Protein AF-A0A7S3MNF2-F1 (afdb_monomer_lite)

Foldseek 3Di:
DDDDPPDDPPPPPDAEAEAEEFEQDDPPDDPVSLPPAEEREEDAAAEPYEYEHYEYFANAHDNHAPYEYYPDPDDCVVPSGHHEEYEYENYAYDVVRGPHHYDYDPPQHYKYFYQACRSPVPGGGDIDGPDDPVPDDVVDDD

Secondary structure (DSSP, 8-state):
------S--TTTSS-EEES-EEE---TT--HHHHSS--EEEE--SSTT-EEES-EEE-B-STT-EEEES-SS--STT--S----PEEEES-EE-TTTBS-SEE--TT----EEESSSTTTSS-SSEEE----GGG--TT---

Structure (mmCIF, N/CA/C/O backbone):
data_AF-A0A7S3MNF2-F1
#
_entry.id   AF-A0A7S3MNF2-F1
#
loop_
_atom_site.group_PDB
_atom_site.id
_atom_site.type_symbol
_atom_site.label_atom_id
_atom_site.label_alt_id
_atom_site.label_comp_id
_atom_site.label_asym_id
_atom_site.label_entity_id
_atom_site.label_seq_id
_atom_site.pdbx_PDB_ins_code
_atom_site.Cartn_x
_atom_site.Cartn_y
_atom_site.Cartn_z
_atom_site.occupancy
_atom_site.B_iso_or_equiv
_atom_site.auth_seq_id
_atom_site.auth_comp_id
_atom_site.auth_asym_id
_atom_site.auth_atom_id
_atom_site.pdbx_PDB_model_num
ATOM 1 N N . MET A 1 1 ? 5.358 -16.724 19.079 1.00 29.30 1 MET A N 1
ATOM 2 C CA . MET A 1 1 ? 4.881 -17.621 18.007 1.00 29.30 1 MET A CA 1
ATOM 3 C C . MET A 1 1 ? 5.731 -17.314 16.787 1.00 29.30 1 MET A C 1
ATOM 5 O O . MET A 1 1 ? 5.442 -16.375 16.064 1.00 29.30 1 MET A O 1
ATOM 9 N N . GLU A 1 2 ? 6.851 -18.017 16.661 1.00 28.25 2 GLU A N 1
ATOM 10 C CA . GLU A 1 2 ? 7.765 -17.920 15.519 1.00 28.25 2 GLU A CA 1
ATOM 11 C C . GLU A 1 2 ? 7.151 -18.744 14.386 1.00 28.25 2 GLU A C 1
ATOM 13 O O . GLU A 1 2 ? 6.984 -19.958 14.513 1.00 28.25 2 GLU A O 1
ATOM 18 N N . MET A 1 3 ? 6.721 -18.085 13.314 1.00 37.56 3 MET A N 1
ATOM 19 C CA . MET A 1 3 ? 6.142 -18.770 12.162 1.00 37.56 3 MET A CA 1
ATOM 20 C C . MET A 1 3 ? 7.293 -19.241 11.271 1.00 37.56 3 MET A C 1
ATOM 22 O O . MET A 1 3 ? 7.837 -18.469 10.485 1.00 37.56 3 MET A O 1
ATOM 26 N N . SER A 1 4 ? 7.686 -20.505 11.422 1.00 41.69 4 SER A N 1
ATOM 27 C CA . SER A 1 4 ? 8.599 -21.175 10.494 1.00 41.69 4 SER A CA 1
ATOM 28 C C . SER A 1 4 ? 7.925 -21.304 9.122 1.00 41.69 4 SER A C 1
ATOM 30 O O . SER A 1 4 ? 6.938 -22.028 8.976 1.00 41.69 4 SER A O 1
ATOM 32 N N . ARG A 1 5 ? 8.438 -20.585 8.115 1.00 41.47 5 ARG A N 1
ATOM 33 C CA . ARG A 1 5 ? 8.071 -20.774 6.703 1.00 41.47 5 ARG A CA 1
ATOM 34 C C . ARG A 1 5 ? 8.768 -22.023 6.173 1.00 41.47 5 ARG A C 1
ATOM 36 O O . ARG A 1 5 ? 9.861 -21.951 5.626 1.00 41.47 5 ARG A O 1
ATOM 43 N N . THR A 1 6 ? 8.119 -23.162 6.335 1.00 43.44 6 THR A N 1
ATOM 44 C CA . THR A 1 6 ? 8.441 -24.392 5.605 1.00 43.44 6 THR A CA 1
ATOM 45 C C . THR A 1 6 ? 7.738 -24.355 4.247 1.00 43.44 6 THR A C 1
ATOM 47 O O . THR A 1 6 ? 6.768 -25.068 4.050 1.00 43.44 6 THR A O 1
ATOM 50 N N . ASP A 1 7 ? 8.170 -23.425 3.381 1.00 46.41 7 ASP A N 1
ATOM 51 C CA . ASP A 1 7 ? 8.130 -23.524 1.907 1.00 46.41 7 ASP A CA 1
ATOM 52 C C . ASP A 1 7 ? 8.793 -22.275 1.273 1.00 46.41 7 ASP A C 1
ATOM 54 O O . ASP A 1 7 ? 8.197 -21.206 1.109 1.00 46.41 7 ASP A O 1
ATOM 58 N N . ASP A 1 8 ? 10.105 -22.358 1.082 1.00 52.00 8 ASP A N 1
ATOM 59 C CA . ASP A 1 8 ? 10.816 -22.103 -0.172 1.00 52.00 8 ASP A CA 1
ATOM 60 C C . ASP A 1 8 ? 10.276 -21.013 -1.121 1.00 52.00 8 ASP A C 1
ATOM 62 O O . ASP A 1 8 ? 9.537 -21.243 -2.077 1.00 52.00 8 ASP A O 1
ATOM 66 N N . ASN A 1 9 ? 10.834 -19.803 -0.988 1.00 51.50 9 ASN A N 1
ATOM 67 C CA . ASN A 1 9 ? 10.867 -18.799 -2.064 1.00 51.50 9 ASN A CA 1
ATOM 68 C C . ASN A 1 9 ? 11.847 -19.200 -3.199 1.00 51.50 9 ASN A C 1
ATOM 70 O O . ASN A 1 9 ? 12.613 -18.363 -3.682 1.00 51.50 9 ASN A O 1
ATOM 74 N N . GLY A 1 10 ? 11.838 -20.468 -3.621 1.00 49.09 10 GLY A N 1
ATOM 75 C CA . GLY A 1 10 ? 12.819 -21.069 -4.534 1.00 49.09 10 GLY A CA 1
ATOM 76 C C . GLY A 1 10 ? 12.737 -20.627 -5.999 1.00 49.09 10 GLY A C 1
ATOM 77 O O . GLY A 1 10 ? 13.582 -21.025 -6.789 1.00 49.09 10 GLY A O 1
ATOM 78 N N . GLU A 1 11 ? 11.759 -19.802 -6.380 1.00 53.72 11 GLU A N 1
ATOM 79 C CA . GLU A 1 11 ? 11.647 -19.337 -7.771 1.00 53.72 11 GLU A CA 1
ATOM 80 C C . GLU A 1 11 ? 12.617 -18.192 -8.103 1.00 53.72 11 GLU A C 1
ATOM 82 O O . GLU A 1 11 ? 13.114 -18.152 -9.219 1.00 53.72 11 GLU A O 1
ATOM 87 N N . ASP A 1 12 ? 12.949 -17.314 -7.140 1.00 58.34 12 ASP A N 1
ATOM 88 C CA . ASP A 1 12 ? 13.790 -16.128 -7.404 1.00 58.34 12 ASP A CA 1
ATOM 89 C C . ASP A 1 12 ? 14.794 -15.771 -6.281 1.00 58.34 12 ASP A C 1
ATOM 91 O O . ASP A 1 12 ? 15.495 -14.768 -6.385 1.00 58.34 12 ASP A O 1
ATOM 95 N N . ASN A 1 13 ? 14.874 -16.543 -5.186 1.00 67.88 13 ASN A N 1
ATOM 96 C CA . ASN A 1 13 ? 15.750 -16.290 -4.020 1.00 67.88 13 ASN A CA 1
ATOM 97 C C . ASN A 1 13 ? 15.567 -14.931 -3.302 1.00 67.88 13 ASN A C 1
ATOM 99 O O . ASN A 1 13 ? 16.393 -14.554 -2.470 1.00 67.88 13 ASN A O 1
ATOM 103 N N . TRP A 1 14 ? 14.480 -14.197 -3.564 1.00 75.56 14 TRP A N 1
ATOM 104 C CA . TRP A 1 14 ? 14.186 -12.925 -2.892 1.00 75.56 14 TRP A CA 1
ATOM 105 C C . TRP A 1 14 ? 13.122 -13.064 -1.802 1.00 75.56 14 TRP A C 1
ATOM 107 O O . TRP A 1 14 ? 12.243 -13.930 -1.840 1.00 75.56 14 TRP A O 1
ATOM 117 N N . ALA A 1 15 ? 13.166 -12.158 -0.822 1.00 80.94 15 ALA A N 1
ATOM 118 C CA . ALA A 1 15 ? 12.136 -12.069 0.203 1.00 80.94 15 ALA A CA 1
ATOM 119 C C . ALA A 1 15 ? 10.799 -11.625 -0.417 1.00 80.94 15 ALA A C 1
ATOM 121 O O . ALA A 1 15 ? 10.709 -10.548 -1.011 1.00 80.94 15 ALA A O 1
ATOM 122 N N . LYS A 1 16 ? 9.751 -12.443 -0.249 1.00 85.81 16 LYS A N 1
ATOM 123 C CA . LYS A 1 16 ? 8.404 -12.133 -0.745 1.00 85.81 16 LYS A CA 1
ATOM 124 C C . LYS A 1 16 ? 7.273 -12.410 0.245 1.00 85.81 16 LYS A C 1
ATOM 126 O O . LYS A 1 16 ? 7.379 -13.280 1.115 1.00 85.81 16 LYS A O 1
ATOM 131 N N . ILE A 1 17 ? 6.171 -11.679 0.098 1.00 86.62 17 ILE A N 1
ATOM 132 C CA . ILE A 1 17 ? 4.862 -11.990 0.692 1.00 86.62 17 ILE A CA 1
ATOM 133 C C . ILE A 1 17 ? 3.941 -12.449 -0.442 1.00 86.62 17 ILE A C 1
ATOM 135 O O . ILE A 1 17 ? 3.791 -11.744 -1.436 1.00 86.62 17 ILE A O 1
ATOM 139 N N . VAL A 1 18 ? 3.347 -13.633 -0.300 1.00 89.69 18 VAL A N 1
ATOM 140 C CA . VAL A 1 18 ? 2.429 -14.214 -1.287 1.00 89.69 18 VAL A CA 1
ATOM 141 C C . VAL A 1 18 ? 1.126 -14.546 -0.578 1.00 89.69 18 VAL A C 1
ATOM 143 O O . VAL A 1 18 ? 1.117 -15.336 0.364 1.00 89.69 18 VAL A O 1
ATOM 146 N N . GLY A 1 19 ? 0.040 -13.920 -1.018 1.00 88.44 19 GLY A N 1
ATOM 147 C CA . GLY A 1 19 ? -1.251 -13.991 -0.351 1.00 88.44 19 GLY A CA 1
ATOM 148 C C . GLY A 1 19 ? -1.239 -13.355 1.041 1.00 88.44 19 GLY A C 1
ATOM 149 O O . GLY A 1 19 ? -0.248 -12.786 1.499 1.00 88.44 19 GLY A O 1
ATOM 150 N N . GLY A 1 20 ? -2.373 -13.464 1.724 1.00 87.25 20 GLY A N 1
ATOM 151 C CA . GLY A 1 20 ? -2.536 -13.000 3.098 1.00 87.25 20 GLY A CA 1
ATOM 152 C C . GLY A 1 20 ? -3.671 -11.997 3.254 1.00 87.25 20 GLY A C 1
ATOM 153 O O . GLY A 1 20 ? -3.972 -11.203 2.360 1.00 87.25 20 GLY A O 1
ATOM 154 N N . LEU A 1 21 ? -4.301 -12.063 4.421 1.00 91.06 21 LEU A N 1
ATOM 155 C CA . LEU A 1 21 ? -5.341 -11.147 4.854 1.00 91.06 21 LEU A CA 1
ATOM 156 C C . LEU A 1 21 ? -4.784 -10.302 5.996 1.00 91.06 21 LEU A C 1
ATOM 158 O O . LEU A 1 21 ? -4.393 -10.833 7.033 1.00 91.06 21 LEU A O 1
ATOM 162 N N . VAL A 1 22 ? -4.733 -8.994 5.784 1.00 91.31 22 VAL A N 1
ATOM 163 C CA . VAL A 1 22 ? -4.181 -8.022 6.722 1.00 91.31 22 VAL A CA 1
ATOM 164 C C . VAL A 1 22 ? -5.327 -7.140 7.208 1.00 91.31 22 VAL A C 1
ATOM 166 O O . VAL A 1 22 ? -5.889 -6.349 6.447 1.00 91.31 22 VAL A O 1
ATOM 169 N N . ILE A 1 23 ? -5.706 -7.318 8.471 1.00 91.50 23 ILE A N 1
ATOM 170 C CA . ILE A 1 23 ? -6.830 -6.621 9.101 1.00 91.50 23 ILE A CA 1
ATOM 171 C C . ILE A 1 23 ? -6.275 -5.621 10.111 1.00 91.50 23 ILE A C 1
ATOM 173 O O . ILE A 1 23 ? -5.461 -5.975 10.963 1.00 91.50 23 ILE A O 1
ATOM 177 N N . GLY A 1 24 ? -6.724 -4.374 9.998 1.00 89.06 24 GLY A N 1
ATOM 178 C CA . GLY A 1 24 ? -6.488 -3.330 10.982 1.00 89.06 24 GLY A CA 1
ATOM 179 C C . GLY A 1 24 ? -7.433 -3.458 12.177 1.00 89.06 24 GLY A C 1
ATOM 180 O O . GLY A 1 24 ? -7.436 -4.465 12.883 1.00 89.06 24 GLY A O 1
ATOM 181 N N . LYS A 1 25 ? -8.232 -2.420 12.423 1.00 89.38 25 LYS A N 1
ATOM 182 C CA . LYS A 1 25 ? -9.133 -2.368 13.576 1.00 89.38 25 LYS A CA 1
ATOM 183 C C . LYS A 1 25 ? -10.207 -3.461 13.482 1.00 89.38 25 LYS A C 1
ATOM 185 O O . LYS A 1 25 ? -10.860 -3.631 12.454 1.00 89.38 25 LYS A O 1
ATOM 190 N N . SER A 1 26 ? -10.405 -4.189 14.572 1.00 88.31 26 SER A N 1
ATOM 191 C CA . SER A 1 26 ? -11.529 -5.111 14.781 1.00 88.31 26 SER A CA 1
ATOM 192 C C . SER A 1 26 ? -12.303 -4.743 16.053 1.00 88.31 26 SER A C 1
ATOM 194 O O . SER A 1 26 ? -11.900 -3.833 16.781 1.00 88.31 26 SER A O 1
ATOM 196 N N . GLU A 1 27 ? -13.401 -5.442 16.341 1.00 87.56 27 GLU A N 1
ATOM 197 C CA . GLU A 1 27 ? -14.202 -5.211 17.556 1.00 87.56 27 GLU A CA 1
ATOM 198 C C . GLU A 1 27 ? -13.401 -5.424 18.850 1.00 87.56 27 GLU A C 1
ATOM 200 O O . GLU A 1 27 ? -13.655 -4.756 19.845 1.00 87.56 27 GLU A O 1
ATOM 205 N N . ASN A 1 28 ? -12.370 -6.274 18.812 1.00 86.81 28 ASN A N 1
ATOM 206 C CA . ASN A 1 28 ? -11.508 -6.585 19.956 1.00 86.81 28 ASN A CA 1
ATOM 207 C C . ASN A 1 28 ? -10.222 -5.737 19.988 1.00 86.81 28 ASN A C 1
ATOM 209 O O . ASN A 1 28 ? -9.200 -6.176 20.512 1.00 86.81 28 ASN A O 1
ATOM 213 N N . THR A 1 29 ? -10.224 -4.552 19.374 1.00 85.69 29 THR A N 1
ATOM 214 C CA . THR A 1 29 ? -9.034 -3.686 19.374 1.00 85.69 29 THR A CA 1
ATOM 215 C C . THR A 1 29 ? -8.828 -3.068 20.750 1.00 85.69 29 THR A C 1
ATOM 217 O O . THR A 1 29 ? -9.721 -2.423 21.290 1.00 85.69 29 THR A O 1
ATOM 220 N N . GLU A 1 30 ? -7.637 -3.252 21.313 1.00 88.06 30 GLU A N 1
ATOM 221 C CA . GLU A 1 30 ? -7.283 -2.694 22.617 1.00 88.06 30 GLU A CA 1
ATOM 222 C C . GLU A 1 30 ? -7.185 -1.162 22.579 1.00 88.06 30 GLU A C 1
ATOM 224 O O . GLU A 1 30 ? -6.757 -0.565 21.586 1.00 88.06 30 GLU A O 1
ATOM 229 N N . GLU A 1 31 ? -7.485 -0.514 23.707 1.00 87.69 31 GLU A N 1
ATOM 230 C CA . GLU A 1 31 ? -7.481 0.950 23.834 1.00 87.69 31 GLU A CA 1
ATOM 231 C C . GLU A 1 31 ? -6.126 1.581 23.446 1.00 87.69 31 GLU A C 1
ATOM 233 O O . GLU A 1 31 ? -6.065 2.678 22.883 1.00 87.69 31 GLU A O 1
ATOM 238 N N . ALA A 1 32 ? -5.019 0.875 23.701 1.00 86.56 32 ALA A N 1
ATOM 239 C CA . ALA A 1 32 ? -3.682 1.317 23.314 1.00 86.56 32 ALA A CA 1
ATOM 240 C C . ALA A 1 32 ? -3.514 1.419 21.785 1.00 86.56 32 ALA A C 1
ATOM 242 O O . ALA A 1 32 ? -2.919 2.380 21.293 1.00 86.56 32 ALA A O 1
ATOM 243 N N . LEU A 1 33 ? -4.070 0.468 21.026 1.00 84.19 33 LEU A N 1
ATOM 244 C CA . LEU A 1 33 ? -4.047 0.478 19.559 1.00 84.19 33 LEU A CA 1
ATOM 245 C C . LEU A 1 33 ? -5.031 1.497 18.973 1.00 84.19 33 LEU A C 1
ATOM 247 O O . LEU A 1 33 ? -4.753 2.090 17.926 1.00 84.19 33 LEU A O 1
ATOM 251 N N . ASP A 1 34 ? -6.131 1.759 19.675 1.00 87.19 34 ASP A N 1
ATOM 252 C CA . ASP A 1 34 ? -7.099 2.796 19.310 1.00 87.19 34 ASP A CA 1
ATOM 253 C C . ASP A 1 34 ? -6.515 4.210 19.389 1.00 87.19 34 ASP A C 1
ATOM 255 O O . ASP A 1 34 ? -6.864 5.072 18.579 1.00 87.19 34 ASP A O 1
ATOM 259 N N . LYS A 1 35 ? -5.573 4.440 20.308 1.00 88.25 35 LYS A N 1
ATOM 260 C CA . LYS A 1 35 ? -4.806 5.694 20.402 1.00 88.25 35 LYS A CA 1
ATOM 261 C C . LYS A 1 35 ? -3.620 5.746 19.429 1.00 88.25 35 LYS A C 1
ATOM 263 O O . LYS A 1 35 ? -3.064 6.818 19.194 1.00 88.25 35 LYS A O 1
ATOM 268 N N . ALA A 1 36 ? -3.218 4.608 18.861 1.00 87.75 36 ALA A N 1
ATOM 269 C CA . ALA A 1 36 ? -2.066 4.493 17.971 1.00 87.75 36 ALA A CA 1
ATOM 270 C C . ALA A 1 36 ? -2.429 4.709 16.488 1.00 87.75 36 ALA A C 1
ATOM 272 O O . ALA A 1 36 ? -3.565 4.982 16.116 1.00 87.75 36 ALA A O 1
ATOM 273 N N . SER A 1 37 ? -1.438 4.615 15.601 1.00 89.12 37 SER A N 1
ATOM 274 C CA . SER A 1 37 ? -1.623 4.661 14.140 1.00 89.12 37 SER A CA 1
ATOM 275 C C . SER A 1 37 ? -0.879 3.493 1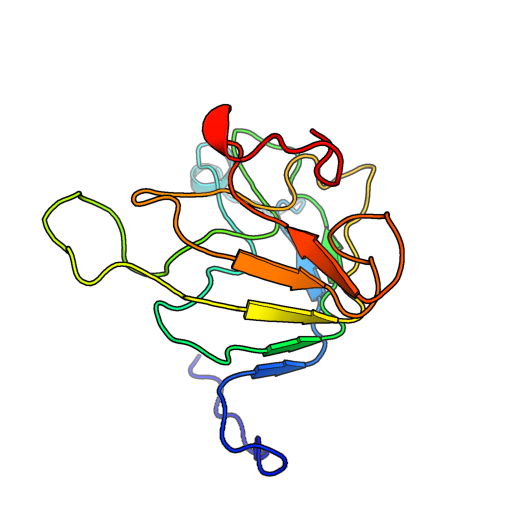3.494 1.00 89.12 37 SER A C 1
ATOM 277 O O . SER A 1 37 ? 0.233 3.679 12.994 1.00 89.12 37 SER A O 1
ATOM 279 N N . PRO A 1 38 ? -1.423 2.269 13.579 1.00 88.56 38 PRO A N 1
ATOM 280 C CA . PRO A 1 38 ? -0.709 1.087 13.133 1.00 88.56 38 PRO A CA 1
ATOM 281 C C . PRO A 1 38 ? -0.700 0.961 11.614 1.00 88.56 38 PRO A C 1
ATOM 283 O O . PRO A 1 38 ? -1.415 1.641 10.875 1.00 88.56 38 PRO A O 1
ATOM 286 N N . VAL A 1 39 ? 0.160 0.061 11.156 1.00 90.25 39 VAL A N 1
ATOM 287 C CA . VAL A 1 39 ? 0.412 -0.186 9.743 1.00 90.25 39 VAL A CA 1
ATOM 288 C C . VAL A 1 39 ? 0.333 -1.681 9.488 1.00 90.25 39 VAL A C 1
ATOM 290 O O . VAL A 1 39 ? 0.792 -2.455 10.324 1.00 90.25 39 VAL A O 1
ATOM 293 N N . GLY A 1 40 ? -0.262 -2.087 8.369 1.00 87.88 40 GLY A N 1
ATOM 294 C CA . GLY A 1 40 ? -0.444 -3.506 8.063 1.00 87.88 40 GLY A CA 1
ATOM 295 C C . GLY A 1 40 ? 0.860 -4.200 7.697 1.00 87.88 40 GLY A C 1
ATOM 296 O O . GLY A 1 40 ? 1.320 -5.093 8.402 1.00 87.88 40 GLY A O 1
ATOM 297 N N . VAL A 1 41 ? 1.489 -3.758 6.609 1.00 88.88 41 VAL A N 1
ATOM 298 C CA . VAL A 1 41 ? 2.787 -4.282 6.163 1.00 88.88 41 VAL A CA 1
ATOM 299 C C . VAL A 1 41 ? 3.825 -3.174 6.182 1.00 88.88 41 VAL A C 1
ATOM 301 O O . VAL A 1 41 ? 3.641 -2.111 5.589 1.00 88.88 41 VAL A O 1
ATOM 304 N N . ARG A 1 42 ? 4.955 -3.433 6.836 1.00 86.50 42 ARG A N 1
ATOM 305 C CA . ARG A 1 42 ? 6.101 -2.527 6.849 1.00 86.50 42 ARG A CA 1
ATOM 306 C C . ARG A 1 42 ? 7.184 -3.083 5.932 1.00 86.50 42 ARG A C 1
ATOM 308 O O . ARG A 1 42 ? 7.685 -4.181 6.155 1.00 86.50 42 ARG A O 1
ATOM 315 N N . THR A 1 43 ? 7.516 -2.341 4.884 1.00 84.88 43 THR A N 1
ATOM 316 C CA . THR A 1 43 ? 8.437 -2.815 3.846 1.00 84.88 43 THR A CA 1
ATOM 317 C C . THR A 1 43 ? 9.899 -2.758 4.310 1.00 84.88 43 THR A C 1
ATOM 319 O O . THR A 1 43 ? 10.227 -1.948 5.188 1.00 84.88 43 THR A O 1
ATOM 322 N N . PRO A 1 44 ? 10.790 -3.621 3.774 1.00 79.31 44 PRO A N 1
ATOM 323 C CA . PRO A 1 44 ? 12.183 -3.700 4.225 1.00 79.31 44 PRO A CA 1
ATOM 324 C C . PRO A 1 44 ? 13.012 -2.478 3.791 1.00 79.31 44 PRO A C 1
ATOM 326 O O . PRO A 1 44 ? 12.472 -1.477 3.330 1.00 79.31 44 PRO A O 1
ATOM 329 N N . ARG A 1 45 ? 14.337 -2.539 3.971 1.00 77.69 45 ARG A N 1
ATOM 330 C CA . ARG A 1 45 ? 15.310 -1.576 3.421 1.00 77.69 45 ARG A CA 1
ATOM 331 C C . ARG A 1 45 ? 16.169 -2.166 2.297 1.00 77.69 45 ARG A C 1
ATOM 333 O O . ARG A 1 45 ? 17.349 -1.869 2.183 1.00 77.69 45 ARG A O 1
ATOM 340 N N . THR A 1 46 ? 15.613 -3.087 1.527 1.00 74.50 46 THR A N 1
ATOM 341 C CA . THR A 1 46 ? 16.360 -3.837 0.512 1.00 74.50 46 THR A CA 1
ATOM 342 C C . THR A 1 46 ? 15.623 -3.798 -0.818 1.00 74.50 46 THR A C 1
ATOM 344 O O . THR A 1 46 ? 14.408 -3.603 -0.850 1.00 74.50 46 THR A O 1
ATOM 347 N N . GLU A 1 47 ? 16.367 -3.956 -1.912 1.00 80.25 47 GLU A N 1
ATOM 348 C CA . GLU A 1 47 ? 15.811 -4.177 -3.254 1.00 80.25 47 GLU A CA 1
ATOM 349 C C . GLU A 1 47 ? 15.052 -5.495 -3.356 1.00 80.25 47 GLU A C 1
ATOM 351 O O . GLU A 1 47 ? 15.222 -6.389 -2.522 1.00 80.25 47 GLU A O 1
ATOM 356 N N . ASN A 1 48 ? 14.283 -5.623 -4.441 1.00 79.44 48 ASN A N 1
ATOM 357 C CA . ASN A 1 48 ? 13.711 -6.884 -4.919 1.00 79.44 48 ASN A CA 1
ATOM 358 C C . ASN A 1 48 ? 12.752 -7.559 -3.932 1.00 79.44 48 ASN A C 1
ATOM 360 O O . ASN A 1 48 ? 12.458 -8.748 -4.050 1.00 79.44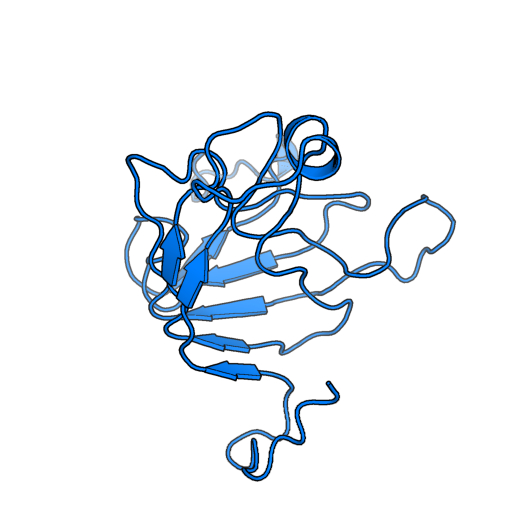 48 ASN A O 1
ATOM 364 N N . PHE A 1 49 ? 12.232 -6.804 -2.963 1.00 85.62 49 PHE A N 1
ATOM 365 C CA . PHE A 1 49 ? 11.127 -7.281 -2.150 1.00 85.62 49 PHE A CA 1
ATOM 366 C C . PHE A 1 49 ? 9.867 -7.346 -3.010 1.00 85.62 49 PHE A C 1
ATOM 368 O O . PHE A 1 49 ? 9.488 -6.359 -3.649 1.00 85.62 49 PHE A O 1
ATOM 375 N N . ASN A 1 50 ? 9.211 -8.503 -3.001 1.00 88.19 50 ASN A N 1
ATOM 376 C CA . ASN A 1 50 ? 8.011 -8.738 -3.794 1.00 88.19 50 ASN A CA 1
ATOM 377 C C . ASN A 1 50 ? 6.805 -8.978 -2.888 1.00 88.19 50 ASN A C 1
ATOM 379 O O . ASN A 1 50 ? 6.883 -9.705 -1.899 1.00 88.19 50 ASN A O 1
ATOM 383 N N . MET A 1 51 ? 5.659 -8.411 -3.243 1.00 89.75 51 MET A N 1
ATOM 384 C CA . MET A 1 51 ? 4.415 -8.649 -2.519 1.00 89.75 51 MET A CA 1
ATOM 385 C C . MET A 1 51 ? 3.265 -8.879 -3.491 1.00 89.75 51 MET A C 1
ATOM 387 O O . MET A 1 51 ? 2.916 -7.982 -4.254 1.00 89.75 51 MET A O 1
ATOM 391 N N . SER A 1 52 ? 2.672 -10.071 -3.458 1.00 92.69 52 SER A N 1
ATOM 392 C CA . SER A 1 52 ? 1.586 -10.448 -4.363 1.00 92.69 52 SER A CA 1
ATOM 393 C C . SER A 1 52 ? 0.356 -10.956 -3.617 1.00 92.69 52 SER A C 1
ATOM 395 O O . SER A 1 52 ? 0.485 -11.725 -2.668 1.00 92.69 52 SER A O 1
ATOM 397 N N . GLY A 1 53 ? -0.841 -10.549 -4.047 1.00 91.69 53 GLY A N 1
ATOM 398 C CA . GLY A 1 53 ? -2.111 -11.141 -3.601 1.00 91.69 53 GLY A CA 1
ATOM 399 C C . GLY A 1 53 ? -2.534 -10.811 -2.165 1.00 91.69 53 GLY A C 1
ATOM 400 O O . GLY A 1 53 ? -3.376 -11.514 -1.604 1.00 91.69 53 GLY A O 1
ATOM 401 N N . VAL A 1 54 ? -1.950 -9.779 -1.552 1.00 93.50 54 VAL A N 1
ATOM 402 C CA . VAL A 1 54 ? -2.272 -9.362 -0.177 1.00 93.50 54 VAL A CA 1
ATOM 403 C C . VAL A 1 54 ? -3.520 -8.485 -0.166 1.00 93.50 54 VAL A C 1
ATOM 405 O O . VAL A 1 54 ? -3.656 -7.575 -0.989 1.00 93.50 54 VAL A O 1
ATOM 408 N N . LYS A 1 55 ? -4.419 -8.740 0.788 1.00 94.12 55 LYS A N 1
ATOM 409 C CA . LYS A 1 55 ? -5.674 -7.997 0.956 1.00 94.12 55 LYS A CA 1
ATOM 410 C C . LYS A 1 55 ? -5.681 -7.219 2.269 1.00 94.12 55 LYS A C 1
ATOM 412 O O . LYS A 1 55 ? -5.408 -7.802 3.316 1.00 94.12 55 LYS A O 1
ATOM 417 N N . PHE A 1 56 ? -6.034 -5.938 2.217 1.00 94.69 56 PHE A N 1
ATOM 418 C CA . PHE A 1 56 ? -6.030 -5.021 3.358 1.00 94.69 56 PHE A CA 1
ATOM 419 C C . PHE A 1 56 ? -7.437 -4.517 3.690 1.00 94.69 56 PHE A C 1
ATOM 421 O O . PHE A 1 56 ? -8.153 -4.061 2.796 1.00 94.69 56 PHE A O 1
ATOM 428 N N . TYR A 1 57 ? -7.784 -4.531 4.980 1.00 94.31 57 TYR A N 1
ATOM 429 C CA . TYR A 1 57 ? -9.073 -4.067 5.506 1.00 94.31 57 TYR A CA 1
ATOM 430 C C . TYR A 1 57 ? -8.901 -3.285 6.812 1.00 94.31 57 TYR A C 1
ATOM 432 O O . TYR A 1 57 ? -7.965 -3.531 7.572 1.00 94.31 57 TYR A O 1
ATOM 440 N N . ASN A 1 58 ? -9.847 -2.396 7.108 1.00 92.69 58 ASN A N 1
ATOM 441 C CA . ASN A 1 58 ? -10.015 -1.724 8.400 1.00 92.69 58 ASN A CA 1
ATOM 442 C C . ASN A 1 58 ? -8.860 -0.810 8.825 1.00 92.69 58 ASN A C 1
ATOM 444 O O . ASN A 1 58 ? -8.529 -0.793 10.000 1.00 92.69 58 ASN A O 1
ATOM 448 N N . TYR A 1 59 ? -8.282 -0.026 7.905 1.00 91.44 59 TYR A N 1
ATOM 449 C CA . TYR A 1 59 ? -7.259 1.014 8.143 1.00 91.44 59 TYR A CA 1
ATOM 450 C C . TYR A 1 59 ? -7.809 2.445 8.002 1.00 91.44 59 TYR A C 1
ATOM 452 O O . TYR A 1 59 ? -7.251 3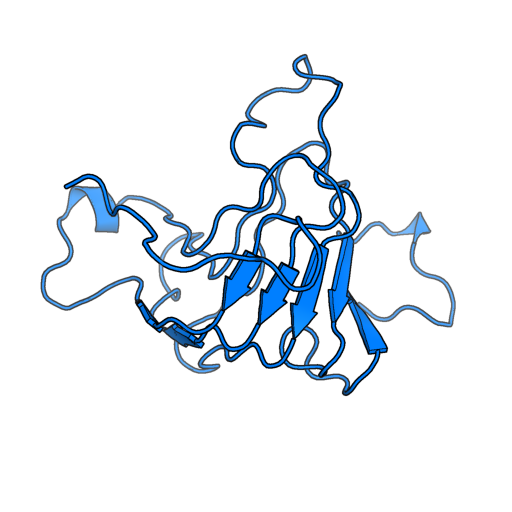.284 7.291 1.00 91.44 59 TYR A O 1
ATOM 460 N N . ASN A 1 60 ? -8.927 2.726 8.672 1.00 88.69 60 ASN A N 1
ATOM 461 C CA . ASN A 1 60 ? -9.675 3.989 8.610 1.00 88.69 60 ASN A CA 1
ATOM 462 C C . ASN A 1 60 ? -9.672 4.771 9.935 1.00 88.69 60 ASN A C 1
ATOM 464 O O . ASN A 1 60 ? -10.616 5.508 10.209 1.00 88.69 60 ASN A O 1
ATOM 468 N N . TRP A 1 61 ? -8.623 4.643 10.752 1.00 89.81 61 TRP A N 1
ATOM 469 C CA . TRP A 1 61 ? -8.510 5.376 12.014 1.00 89.81 61 TRP A CA 1
ATOM 470 C C . TRP A 1 61 ? -7.160 6.075 12.161 1.00 89.81 61 TRP A C 1
ATOM 472 O O . TRP A 1 61 ? -6.137 5.608 11.655 1.00 89.81 61 TRP A O 1
ATOM 482 N N . ASN A 1 62 ? -7.162 7.218 12.852 1.00 88.56 62 ASN A N 1
ATOM 483 C CA . ASN A 1 62 ? -5.987 8.062 13.078 1.00 88.56 62 ASN A CA 1
ATOM 484 C C . ASN A 1 62 ? -5.158 8.271 11.793 1.00 88.56 62 ASN A C 1
ATOM 486 O O . ASN A 1 62 ? -5.680 8.735 10.780 1.00 88.56 62 ASN A O 1
ATOM 490 N N . LYS A 1 63 ? -3.860 7.943 11.824 1.00 88.25 63 LYS A N 1
ATOM 491 C CA . LYS A 1 63 ? -2.956 7.967 10.662 1.00 88.25 63 LYS A CA 1
ATOM 492 C C . LYS A 1 63 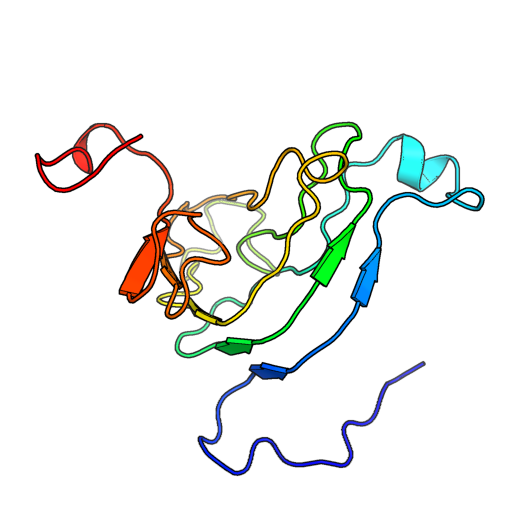? -2.576 6.556 10.197 1.00 88.25 63 LYS A C 1
ATOM 494 O O . LYS A 1 63 ? -1.493 6.377 9.635 1.00 88.25 63 LYS A O 1
ATOM 499 N N . ALA A 1 64 ? -3.429 5.566 10.468 1.00 90.19 64 ALA A N 1
ATOM 500 C CA . ALA A 1 64 ? -3.191 4.184 10.080 1.00 90.19 64 ALA A CA 1
ATOM 501 C C . ALA A 1 64 ? -3.086 4.041 8.554 1.00 90.19 64 ALA A C 1
ATOM 503 O O . ALA A 1 64 ? -3.634 4.845 7.794 1.00 90.19 64 ALA A O 1
ATOM 504 N N . ALA A 1 65 ? -2.352 3.029 8.099 1.00 91.31 65 ALA A N 1
ATOM 505 C CA . ALA A 1 65 ? -2.169 2.767 6.676 1.00 91.31 65 ALA A CA 1
ATOM 506 C C . ALA A 1 65 ? -2.060 1.271 6.391 1.00 91.31 65 ALA A C 1
ATOM 508 O O . ALA A 1 65 ? -1.515 0.521 7.200 1.00 91.31 65 ALA A O 1
ATOM 509 N N . GLY A 1 66 ? -2.505 0.846 5.208 1.00 89.44 66 GLY A N 1
ATOM 510 C CA . GLY A 1 66 ? -2.320 -0.542 4.775 1.00 89.44 66 GLY A CA 1
ATOM 511 C C . GLY A 1 66 ? -0.836 -0.919 4.738 1.00 89.44 66 GLY A C 1
ATOM 512 O O . GLY A 1 66 ? -0.435 -1.962 5.250 1.00 89.44 66 GLY A O 1
ATOM 513 N N . MET A 1 67 ? 0.001 -0.021 4.218 1.00 89.19 67 MET A N 1
ATOM 514 C CA . MET A 1 67 ? 1.443 -0.217 4.115 1.00 89.19 67 MET A CA 1
ATOM 515 C C . MET A 1 67 ? 2.240 0.954 4.678 1.00 89.19 67 MET A C 1
ATOM 517 O O . MET A 1 67 ? 1.792 2.102 4.678 1.00 89.19 67 MET A O 1
ATOM 521 N N . HIS A 1 68 ? 3.468 0.673 5.096 1.00 87.69 68 HIS A N 1
ATOM 522 C CA . HIS A 1 68 ? 4.423 1.672 5.548 1.00 87.69 68 HIS A CA 1
ATOM 523 C C . HIS A 1 68 ? 5.803 1.415 4.966 1.00 87.69 68 HIS A C 1
ATOM 525 O O . HIS A 1 68 ? 6.259 0.271 4.921 1.00 87.69 68 HIS A O 1
ATOM 531 N N . THR A 1 69 ? 6.494 2.475 4.559 1.00 83.12 69 THR A N 1
ATOM 532 C CA . THR A 1 69 ? 7.844 2.332 4.018 1.00 83.12 69 THR A CA 1
ATOM 533 C C . THR A 1 69 ? 8.871 2.209 5.132 1.00 83.12 69 THR A C 1
ATOM 535 O O . THR A 1 69 ? 8.765 2.879 6.156 1.00 83.12 69 THR A O 1
ATOM 538 N N . CYS A 1 70 ? 9.882 1.373 4.917 1.00 72.56 70 CYS A N 1
ATOM 539 C CA . CYS A 1 70 ? 11.039 1.183 5.784 1.00 72.56 70 CYS A CA 1
ATOM 540 C C . CYS A 1 70 ? 10.761 0.644 7.206 1.00 72.56 70 CYS A C 1
ATOM 542 O O . CYS A 1 70 ? 10.183 1.299 8.080 1.00 72.56 70 CYS A O 1
ATOM 544 N N . SER A 1 71 ? 11.303 -0.543 7.484 1.00 59.97 71 SER A N 1
ATOM 545 C CA . SER A 1 71 ? 11.180 -1.227 8.774 1.00 59.97 71 SER A CA 1
ATOM 546 C C . SER A 1 71 ? 11.866 -0.533 9.947 1.00 59.97 71 SER A C 1
ATOM 548 O O . SER A 1 71 ? 11.409 -0.657 11.078 1.00 59.97 71 SER A O 1
ATOM 550 N N . HIS A 1 72 ? 12.920 0.237 9.683 1.00 61.12 72 HIS A N 1
ATOM 551 C CA . HIS A 1 72 ? 13.803 0.744 10.732 1.00 61.12 72 HIS A CA 1
ATOM 552 C C . HIS A 1 72 ? 14.207 2.217 10.515 1.00 61.12 72 HIS A C 1
ATOM 554 O O . HIS A 1 72 ? 15.160 2.701 11.110 1.00 61.12 72 HIS A O 1
ATOM 560 N N . CYS A 1 73 ? 13.532 2.970 9.642 1.00 66.06 73 CYS A N 1
ATOM 561 C CA . CYS A 1 73 ? 13.840 4.389 9.410 1.00 66.06 73 CYS A CA 1
ATOM 562 C C . CYS A 1 73 ? 13.011 5.262 10.357 1.00 66.06 73 CYS A C 1
ATOM 564 O O . CYS A 1 73 ? 11.808 5.437 10.150 1.00 66.06 73 CYS A O 1
ATOM 566 N N . TRP A 1 74 ? 13.659 5.767 11.407 1.00 64.19 74 TRP A N 1
ATOM 567 C CA . TRP A 1 74 ? 13.062 6.618 12.444 1.00 64.19 74 TRP A CA 1
ATOM 568 C C . TRP A 1 74 ? 13.860 7.910 12.707 1.00 64.19 74 TRP A C 1
ATOM 570 O O . TRP A 1 74 ? 13.385 8.757 13.454 1.00 64.19 74 TRP A O 1
ATOM 580 N N . HIS A 1 75 ? 15.022 8.099 12.061 1.00 61.38 75 HIS A N 1
ATOM 581 C CA . HIS A 1 75 ? 15.779 9.358 12.065 1.00 61.38 75 HIS A CA 1
ATOM 582 C C . HIS A 1 75 ? 16.714 9.484 10.847 1.00 61.38 75 HIS A C 1
ATOM 584 O O . HIS A 1 75 ? 17.130 8.478 10.265 1.00 61.38 75 HIS A O 1
ATOM 590 N N . ASP A 1 76 ? 17.104 10.721 10.521 1.00 56.50 76 ASP A N 1
ATOM 591 C CA . ASP A 1 76 ? 17.941 11.074 9.361 1.00 56.50 76 ASP A CA 1
ATOM 592 C C . ASP A 1 76 ? 19.321 10.400 9.371 1.00 56.50 76 ASP A C 1
ATOM 594 O O . ASP A 1 76 ? 19.846 10.045 8.323 1.00 56.50 76 ASP A O 1
ATOM 598 N N . ASN A 1 77 ? 19.887 10.151 10.558 1.00 56.47 77 ASN A N 1
ATOM 599 C CA . ASN A 1 77 ? 21.250 9.625 10.725 1.00 56.47 77 ASN A CA 1
ATOM 600 C C . ASN A 1 77 ? 21.426 8.121 10.413 1.00 56.47 77 ASN A C 1
ATOM 602 O O . ASN A 1 77 ? 22.485 7.559 10.669 1.00 56.47 77 ASN A O 1
ATOM 606 N N . ASN A 1 78 ? 20.389 7.438 9.918 1.00 58.59 78 ASN A N 1
ATOM 607 C CA . ASN A 1 78 ? 20.449 6.018 9.543 1.00 58.59 78 ASN A CA 1
ATOM 608 C C . ASN A 1 78 ? 20.699 5.866 8.027 1.00 58.59 78 ASN A C 1
ATOM 610 O O . ASN A 1 78 ? 20.080 5.047 7.353 1.00 58.59 78 ASN A O 1
ATOM 614 N N . THR A 1 79 ? 21.553 6.730 7.476 1.00 54.19 79 THR A N 1
ATOM 615 C CA . THR A 1 79 ? 21.585 7.233 6.090 1.00 54.19 79 THR A CA 1
ATOM 616 C C . THR A 1 79 ? 22.036 6.253 4.999 1.00 54.19 79 THR A C 1
ATOM 618 O O . THR A 1 79 ? 22.428 6.690 3.922 1.00 54.19 79 THR A O 1
ATOM 621 N N . ASP A 1 80 ? 21.880 4.946 5.207 1.00 58.69 80 ASP A N 1
ATOM 622 C CA . ASP A 1 80 ? 21.703 3.970 4.119 1.00 58.69 80 ASP A CA 1
ATOM 623 C C . ASP A 1 80 ? 20.235 3.496 4.085 1.00 58.69 80 ASP A C 1
ATOM 625 O O . ASP A 1 80 ? 19.883 2.339 4.313 1.00 58.69 80 ASP A O 1
ATOM 629 N N . SER A 1 81 ? 19.322 4.463 3.951 1.00 50.59 81 SER A N 1
ATOM 630 C CA . SER A 1 81 ? 17.895 4.280 4.237 1.00 50.59 81 SER A CA 1
ATOM 631 C C . SER A 1 81 ? 17.034 4.199 2.976 1.00 50.59 81 SER A C 1
ATOM 633 O O . SER A 1 81 ? 16.323 5.140 2.629 1.00 50.59 81 SER A O 1
ATOM 635 N N . GLY A 1 82 ? 17.018 3.055 2.299 1.00 52.12 82 GLY A N 1
ATOM 636 C CA . GLY A 1 82 ? 15.994 2.790 1.288 1.00 52.12 82 GLY A CA 1
ATOM 637 C C . GLY A 1 82 ? 15.651 1.315 1.201 1.00 52.12 82 GLY A C 1
ATOM 638 O O . GLY A 1 82 ? 16.535 0.515 0.956 1.00 52.12 82 GLY A O 1
ATOM 639 N N . ALA A 1 83 ? 14.366 0.951 1.286 1.00 53.88 83 ALA A N 1
ATOM 640 C CA . ALA A 1 83 ? 13.920 -0.041 0.311 1.00 53.88 83 ALA A CA 1
ATOM 641 C C . ALA A 1 83 ? 13.912 0.706 -1.003 1.00 53.88 83 ALA A C 1
ATOM 643 O O . ALA A 1 83 ? 13.293 1.773 -1.103 1.00 53.88 83 ALA A O 1
ATOM 644 N N . ARG A 1 84 ? 14.643 0.157 -1.955 1.00 74.75 84 ARG A N 1
ATOM 645 C CA . ARG A 1 84 ? 14.596 0.592 -3.333 1.00 74.75 84 ARG A CA 1
ATOM 646 C C . ARG A 1 84 ? 13.348 -0.054 -3.976 1.00 74.75 84 ARG A C 1
ATOM 648 O O . ARG A 1 84 ? 12.317 -0.120 -3.307 1.00 74.75 84 ARG A O 1
ATOM 655 N N . THR A 1 85 ? 13.364 -0.459 -5.236 1.00 85.31 85 THR A N 1
ATOM 656 C CA . THR A 1 85 ? 12.138 -0.844 -5.949 1.00 85.31 85 THR A CA 1
ATOM 657 C C . THR A 1 85 ? 11.473 -2.070 -5.317 1.00 85.31 85 THR A C 1
ATOM 659 O O . THR A 1 85 ? 12.042 -3.157 -5.249 1.00 85.31 85 THR A O 1
ATOM 662 N N . ILE A 1 86 ? 10.235 -1.892 -4.862 1.00 88.62 86 ILE A N 1
ATOM 663 C CA . ILE A 1 86 ? 9.368 -2.962 -4.376 1.00 88.62 86 ILE A CA 1
ATOM 664 C C . ILE A 1 86 ? 8.402 -3.309 -5.489 1.00 88.62 86 ILE A C 1
ATOM 666 O O . ILE A 1 86 ? 7.676 -2.438 -5.963 1.00 88.62 86 ILE A O 1
ATOM 670 N N . THR A 1 87 ? 8.337 -4.578 -5.870 1.00 91.25 87 THR A N 1
ATOM 671 C CA . THR A 1 87 ? 7.333 -5.008 -6.841 1.00 91.25 87 THR A CA 1
ATOM 672 C C . THR A 1 87 ? 6.087 -5.474 -6.112 1.00 91.25 87 THR A C 1
ATOM 674 O O . THR A 1 87 ? 6.142 -6.357 -5.253 1.00 91.25 87 THR A O 1
ATOM 677 N N . VAL A 1 88 ? 4.948 -4.901 -6.478 1.00 92.56 88 VAL A N 1
ATOM 678 C CA . VAL A 1 88 ? 3.642 -5.300 -5.970 1.00 92.56 88 VAL A CA 1
ATOM 679 C C . VAL A 1 88 ? 2.771 -5.841 -7.092 1.00 92.56 88 VAL A C 1
ATOM 681 O O . VAL A 1 88 ? 2.838 -5.385 -8.232 1.00 92.56 88 VAL A O 1
ATOM 684 N N . ASP A 1 89 ? 1.961 -6.840 -6.770 1.00 93.38 89 ASP A N 1
ATOM 685 C CA . ASP A 1 89 ? 1.063 -7.483 -7.724 1.00 93.38 89 ASP A CA 1
ATOM 686 C C . ASP A 1 89 ? -0.240 -7.905 -7.039 1.00 93.38 89 ASP A C 1
ATOM 688 O O . ASP A 1 89 ? -0.240 -8.371 -5.902 1.00 93.38 89 ASP A O 1
ATOM 692 N N . LYS A 1 90 ? -1.375 -7.740 -7.717 1.00 93.00 90 LYS A N 1
ATOM 693 C CA . LYS A 1 90 ? -2.708 -8.173 -7.265 1.00 93.00 90 LYS A CA 1
ATOM 694 C C . LYS A 1 90 ? -3.031 -7.770 -5.821 1.00 93.00 90 LYS A C 1
ATOM 696 O O . LYS A 1 90 ? -3.645 -8.538 -5.079 1.00 93.00 90 LYS A O 1
ATOM 701 N N . LEU A 1 91 ? -2.588 -6.584 -5.402 1.00 93.88 91 LEU A N 1
ATOM 702 C CA . LEU A 1 91 ? -2.953 -6.054 -4.094 1.00 93.88 91 LEU A CA 1
ATOM 703 C C . LEU A 1 91 ? -4.417 -5.638 -4.098 1.00 93.88 91 LEU A C 1
ATOM 705 O O . LEU A 1 91 ? -4.921 -5.122 -5.095 1.00 93.88 91 LEU A O 1
ATOM 709 N N . TYR A 1 92 ? -5.077 -5.829 -2.964 1.00 94.50 92 TYR A N 1
ATOM 710 C CA . TYR A 1 92 ? -6.446 -5.384 -2.767 1.00 94.50 92 TYR A CA 1
ATOM 711 C C . TYR A 1 92 ? -6.541 -4.524 -1.514 1.00 94.50 92 TYR A C 1
ATOM 713 O O . TYR A 1 92 ? -6.120 -4.937 -0.433 1.00 94.50 92 TYR A O 1
ATOM 721 N N . PHE A 1 93 ? -7.131 -3.345 -1.661 1.00 94.06 93 PHE A N 1
ATOM 722 C CA . PHE A 1 93 ? -7.439 -2.444 -0.562 1.00 94.06 93 PHE A CA 1
ATOM 723 C C . PHE A 1 93 ? -8.938 -2.198 -0.575 1.00 94.06 93 PHE A C 1
ATOM 725 O O . PHE A 1 93 ? -9.465 -1.728 -1.582 1.00 94.06 93 PHE A O 1
ATOM 732 N N . ASP A 1 94 ? -9.611 -2.493 0.531 1.00 93.75 94 ASP A N 1
ATOM 733 C CA . ASP A 1 94 ? -11.016 -2.132 0.660 1.00 93.75 94 ASP A CA 1
ATOM 734 C C . ASP A 1 94 ? -11.170 -0.603 0.718 1.00 93.75 94 ASP A C 1
ATOM 736 O O . ASP A 1 94 ? -10.671 0.056 1.630 1.00 93.75 94 ASP A O 1
ATOM 740 N N . GLU A 1 95 ? -11.845 -0.017 -0.269 1.00 90.62 95 GLU A N 1
ATOM 741 C CA . GLU A 1 95 ? -11.948 1.442 -0.424 1.00 90.62 95 GLU A CA 1
ATOM 742 C C . GLU A 1 95 ? -12.753 2.105 0.704 1.00 90.62 95 GLU A C 1
ATOM 744 O O . GLU A 1 95 ? -12.514 3.263 1.086 1.00 90.62 95 GLU A O 1
ATOM 749 N N . ALA A 1 96 ? -13.703 1.363 1.277 1.00 91.50 96 ALA A N 1
ATOM 750 C CA . ALA A 1 96 ? -14.514 1.840 2.385 1.00 91.50 96 ALA A CA 1
ATOM 751 C C . ALA A 1 96 ? -13.656 2.028 3.642 1.00 91.50 96 ALA A C 1
ATOM 753 O O . ALA A 1 96 ? -13.759 3.064 4.311 1.00 91.50 96 ALA A O 1
ATOM 754 N N . THR A 1 97 ? -12.762 1.080 3.920 1.00 92.06 97 THR A N 1
ATOM 755 C CA . THR A 1 97 ? -12.055 0.993 5.199 1.00 92.06 97 THR A CA 1
ATOM 756 C C . THR A 1 97 ? -10.553 1.260 5.134 1.00 92.06 97 THR A C 1
ATOM 758 O O . THR A 1 97 ? -9.942 1.427 6.182 1.00 92.06 97 THR A O 1
ATOM 761 N N . VAL A 1 98 ? -9.927 1.376 3.964 1.00 91.62 98 VAL A N 1
ATOM 762 C CA . VAL A 1 98 ? -8.504 1.734 3.828 1.00 91.62 98 VAL A CA 1
ATOM 763 C C . VAL A 1 98 ? -8.377 3.095 3.149 1.00 91.62 98 VAL A C 1
ATOM 765 O O . VAL A 1 98 ? -8.361 3.207 1.926 1.00 91.62 98 VAL A O 1
ATOM 768 N N . LYS A 1 99 ? -8.233 4.158 3.950 1.00 90.44 99 LYS A N 1
ATOM 769 C CA . LYS A 1 99 ? -8.098 5.531 3.418 1.00 90.44 99 LYS A CA 1
ATOM 770 C C . LYS A 1 99 ? -6.681 5.874 2.976 1.00 90.44 99 LYS A C 1
ATOM 772 O O . LYS A 1 99 ? -6.496 6.665 2.057 1.00 90.44 99 LYS A O 1
ATOM 777 N N . LYS A 1 100 ? -5.677 5.258 3.600 1.00 90.06 100 LYS A N 1
ATOM 778 C CA . LYS A 1 100 ? -4.266 5.457 3.267 1.00 90.06 100 LYS A CA 1
ATOM 779 C C . LYS A 1 100 ? -3.636 4.125 2.870 1.00 90.06 100 LYS A C 1
ATOM 781 O O . LYS A 1 100 ? -3.397 3.267 3.717 1.00 90.06 100 LYS A O 1
ATOM 786 N N . ARG A 1 101 ? -3.354 3.952 1.574 1.00 91.44 101 ARG A N 1
ATOM 787 C CA . ARG A 1 101 ? -2.717 2.727 1.049 1.00 91.44 101 ARG A CA 1
ATOM 788 C C . ARG A 1 101 ? -1.263 2.615 1.506 1.00 91.44 101 ARG A C 1
ATOM 790 O O . ARG A 1 101 ? -0.856 1.565 1.991 1.00 91.44 101 ARG A O 1
ATOM 797 N N . VAL A 1 102 ? -0.505 3.713 1.420 1.00 90.19 102 VAL A N 1
ATOM 798 C CA . VAL A 1 102 ? 0.920 3.769 1.782 1.00 90.19 102 VAL A CA 1
ATOM 799 C C . VAL A 1 102 ? 1.207 4.975 2.665 1.00 90.19 102 VAL A C 1
ATOM 801 O O . VAL A 1 102 ? 0.823 6.104 2.360 1.00 90.19 102 VAL A O 1
ATOM 804 N N . SER A 1 103 ? 1.933 4.746 3.752 1.00 89.19 103 SER A N 1
ATOM 805 C CA . SER A 1 103 ? 2.558 5.786 4.556 1.00 89.19 103 SER A CA 1
ATOM 806 C C . SER A 1 103 ? 4.061 5.796 4.329 1.00 89.19 103 SER A C 1
ATOM 808 O O . SER A 1 103 ? 4.754 4.834 4.653 1.00 89.19 103 SER A O 1
ATOM 810 N N . TYR A 1 104 ? 4.562 6.901 3.789 1.00 85.81 104 TYR A N 1
ATOM 811 C CA . TYR A 1 104 ? 5.992 7.113 3.652 1.00 85.81 104 TYR A CA 1
ATOM 812 C C . TYR A 1 104 ? 6.604 7.654 4.941 1.00 85.81 104 TYR A C 1
ATOM 814 O O . TYR A 1 104 ? 5.996 8.471 5.634 1.00 85.81 104 TYR A O 1
ATOM 822 N N . THR A 1 105 ? 7.830 7.227 5.215 1.00 78.62 105 THR A N 1
ATOM 823 C CA . THR A 1 105 ? 8.704 7.808 6.237 1.00 78.62 105 THR A CA 1
ATOM 824 C C . THR A 1 105 ? 9.991 8.305 5.599 1.00 78.62 105 THR A C 1
ATOM 826 O O . THR A 1 105 ? 10.383 7.841 4.521 1.00 78.62 105 THR A O 1
ATOM 829 N N . THR A 1 106 ? 10.666 9.219 6.287 1.00 71.44 106 THR A N 1
ATOM 830 C CA . THR A 1 106 ? 12.015 9.669 5.954 1.00 71.44 106 THR A CA 1
ATOM 831 C C . THR A 1 106 ? 12.937 8.467 5.714 1.00 71.44 106 THR A C 1
ATOM 833 O O . THR A 1 106 ? 12.948 7.547 6.534 1.00 71.44 106 THR A O 1
ATOM 836 N N . PRO A 1 107 ? 13.714 8.441 4.615 1.00 72.19 107 PRO A N 1
ATOM 837 C CA . PRO A 1 107 ? 14.012 9.560 3.714 1.00 72.19 107 PRO A CA 1
ATOM 838 C C . PRO A 1 107 ? 13.114 9.666 2.465 1.00 72.19 107 PRO A C 1
ATOM 840 O O . PRO A 1 107 ? 13.532 10.283 1.493 1.00 72.19 107 PRO A O 1
ATOM 843 N N . PHE A 1 108 ? 11.901 9.098 2.459 1.00 78.75 108 PHE A N 1
ATOM 844 C CA . PHE A 1 108 ? 10.945 9.208 1.339 1.00 78.75 108 PHE A CA 1
ATOM 845 C C . PHE A 1 108 ? 11.539 8.768 -0.012 1.00 78.75 108 PHE A C 1
ATOM 847 O O . PHE A 1 108 ? 11.428 9.470 -1.011 1.00 78.75 108 PHE A O 1
ATOM 854 N N . ARG A 1 109 ? 12.207 7.608 -0.044 1.00 79.19 109 ARG A N 1
ATOM 855 C CA . ARG A 1 109 ? 12.902 7.100 -1.248 1.00 79.19 109 ARG A CA 1
ATOM 856 C C . ARG A 1 109 ? 12.302 5.837 -1.858 1.00 79.19 109 ARG A C 1
ATOM 858 O O . ARG A 1 109 ? 12.768 5.388 -2.895 1.00 79.19 109 ARG A O 1
ATOM 865 N N . THR A 1 110 ? 11.310 5.234 -1.210 1.00 84.75 110 THR A N 1
ATOM 866 C CA . THR A 1 110 ? 10.780 3.940 -1.649 1.00 84.75 110 THR A CA 1
ATOM 867 C C . THR A 1 110 ? 9.927 4.081 -2.900 1.00 84.75 110 THR A C 1
ATOM 869 O O . THR A 1 110 ? 9.039 4.927 -2.966 1.00 84.75 110 THR A O 1
ATOM 872 N N . ILE A 1 111 ? 10.177 3.206 -3.867 1.00 88.81 111 ILE A N 1
ATOM 873 C CA . ILE A 1 111 ? 9.464 3.146 -5.139 1.00 88.81 111 ILE A CA 1
ATOM 874 C C . ILE A 1 111 ? 8.691 1.837 -5.178 1.00 88.81 111 ILE A C 1
ATOM 876 O O . ILE A 1 111 ? 9.263 0.784 -4.902 1.00 88.81 111 ILE A O 1
ATOM 880 N N . PHE A 1 112 ? 7.412 1.888 -5.531 1.00 91.00 112 PHE A N 1
ATOM 881 C CA . PHE A 1 112 ? 6.622 0.690 -5.783 1.00 91.00 112 PHE A CA 1
ATOM 882 C C . PHE A 1 112 ? 6.366 0.557 -7.280 1.00 91.00 112 PHE A C 1
ATOM 884 O O . PHE A 1 112 ? 5.830 1.471 -7.906 1.00 91.00 112 PHE A O 1
ATOM 891 N N . PHE A 1 113 ? 6.730 -0.590 -7.837 1.00 92.69 113 PHE A N 1
ATOM 892 C CA . PHE A 1 113 ? 6.339 -1.008 -9.171 1.00 92.69 113 PHE A CA 1
ATOM 893 C C . PHE A 1 113 ? 5.106 -1.903 -9.066 1.00 92.69 113 PHE A C 1
ATOM 895 O O . PHE A 1 113 ? 5.181 -3.012 -8.540 1.00 92.69 113 PHE A O 1
ATOM 902 N N . ASP A 1 114 ? 3.963 -1.415 -9.529 1.00 93.19 114 ASP A N 1
ATOM 903 C CA . ASP A 1 114 ? 2.693 -2.127 -9.495 1.00 93.19 114 ASP A CA 1
ATOM 904 C C . ASP A 1 114 ? 2.425 -2.822 -10.829 1.00 93.19 114 ASP A C 1
ATOM 906 O O . ASP A 1 114 ? 2.035 -2.204 -11.822 1.00 93.19 114 ASP A O 1
ATOM 910 N N . LYS A 1 115 ? 2.610 -4.143 -10.842 1.00 94.25 115 LYS A N 1
ATOM 911 C CA . LYS A 1 115 ? 2.415 -4.984 -12.030 1.00 94.25 115 LYS A CA 1
ATOM 912 C C . LYS A 1 115 ? 0.956 -5.070 -12.463 1.00 94.25 115 LYS A C 1
ATOM 914 O O . LYS A 1 115 ? 0.689 -5.244 -13.646 1.00 94.25 115 LYS A O 1
ATOM 919 N N . SER A 1 116 ? 0.022 -4.932 -11.527 1.00 92.75 116 SER A N 1
ATOM 920 C CA . SER A 1 116 ? -1.408 -5.192 -11.754 1.00 92.75 116 SER A CA 1
ATOM 921 C C . SER A 1 116 ? -2.281 -3.942 -11.783 1.00 92.75 116 SER A C 1
ATOM 923 O O . SER A 1 116 ? -3.363 -3.965 -12.362 1.00 92.75 116 SER A O 1
ATOM 925 N N . GLY A 1 117 ? -1.839 -2.868 -11.134 1.00 90.75 117 GLY A N 1
ATOM 926 C CA . GLY A 1 117 ? -2.660 -1.699 -10.838 1.00 90.75 117 GLY A CA 1
ATOM 927 C C . GLY A 1 117 ? -3.445 -1.797 -9.529 1.00 90.75 117 GLY A C 1
ATOM 928 O O . GLY A 1 117 ? -4.250 -0.914 -9.257 1.00 90.75 117 GLY A O 1
ATOM 929 N N . GLY A 1 118 ? -3.259 -2.839 -8.713 1.00 91.31 118 GLY A N 1
ATOM 930 C CA . GLY A 1 118 ? -3.969 -2.991 -7.436 1.00 91.31 118 GLY A CA 1
ATOM 931 C C . GLY A 1 118 ? -3.593 -1.939 -6.382 1.00 91.31 118 GLY A C 1
ATOM 932 O O . GLY A 1 118 ? -4.404 -1.583 -5.527 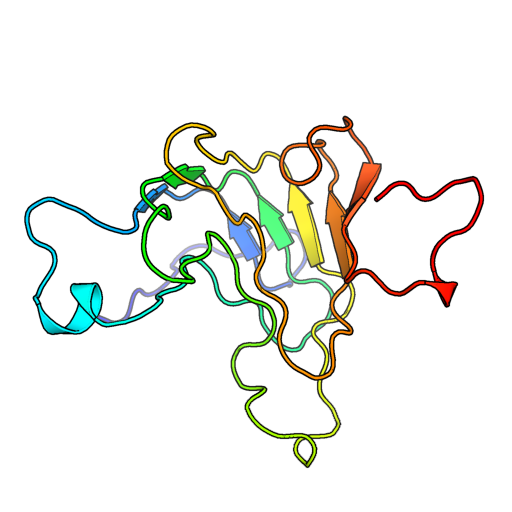1.00 91.31 118 GLY A O 1
ATOM 933 N N . LEU A 1 119 ? -2.375 -1.399 -6.448 1.00 91.56 119 LEU A N 1
ATOM 934 C CA . LEU A 1 119 ? -1.910 -0.309 -5.592 1.00 91.56 119 LEU A CA 1
ATOM 935 C C . LEU A 1 119 ? -2.298 1.061 -6.151 1.00 91.56 119 LEU A C 1
ATOM 937 O O . LEU A 1 119 ? -2.737 1.923 -5.387 1.00 91.56 119 LEU A O 1
ATOM 941 N N . THR A 1 120 ? -2.143 1.283 -7.453 1.00 90.25 120 THR A N 1
ATOM 942 C CA . THR A 1 120 ? -2.381 2.601 -8.070 1.00 90.25 120 THR A CA 1
ATOM 943 C C . THR A 1 120 ? -3.835 2.824 -8.474 1.00 90.25 120 THR A C 1
ATOM 945 O O . THR A 1 120 ? -4.285 3.963 -8.525 1.00 90.25 120 THR A O 1
ATOM 948 N N . GLY A 1 121 ? -4.583 1.757 -8.754 1.00 88.94 121 GLY A N 1
ATOM 949 C CA . GLY A 1 121 ? -5.890 1.810 -9.415 1.00 88.94 121 GLY A CA 1
ATOM 950 C C . GLY A 1 121 ? -5.824 2.172 -10.904 1.00 88.94 121 GLY A C 1
ATOM 951 O O . GLY A 1 121 ? -6.867 2.376 -11.515 1.00 88.94 121 GLY A O 1
ATOM 952 N N . LYS A 1 122 ? -4.625 2.270 -11.499 1.00 87.25 122 LYS A N 1
ATOM 953 C CA . LYS A 1 122 ? -4.409 2.787 -12.867 1.00 87.25 122 LYS A CA 1
ATOM 954 C C . LYS A 1 122 ? -4.135 1.696 -13.910 1.00 87.25 122 LYS A C 1
ATOM 956 O O . LYS A 1 122 ? -3.787 1.999 -15.046 1.00 87.25 122 LYS A O 1
ATOM 961 N N . GLY A 1 123 ? -4.299 0.431 -13.530 1.00 89.19 123 GLY A N 1
ATOM 962 C CA . GLY A 1 123 ? -3.990 -0.715 -14.382 1.00 89.19 123 GLY A CA 1
ATOM 963 C C . GLY A 1 123 ? -2.519 -1.155 -14.317 1.00 89.19 123 GLY A C 1
ATOM 964 O O . GLY A 1 123 ? -1.750 -0.677 -13.475 1.00 89.19 123 GLY A O 1
ATOM 965 N N . PRO A 1 124 ? -2.134 -2.122 -15.164 1.00 93.94 124 PRO A N 1
ATOM 966 C CA . PRO A 1 124 ? -0.864 -2.825 -15.042 1.00 93.94 124 PRO A CA 1
ATOM 967 C C . PRO A 1 124 ? 0.352 -1.946 -15.357 1.00 93.94 124 PRO A C 1
ATOM 969 O O . PRO A 1 124 ? 0.277 -1.015 -16.154 1.00 93.94 124 PRO A O 1
ATOM 972 N N . ASN A 1 125 ? 1.499 -2.313 -14.779 1.00 91.88 125 ASN A N 1
ATOM 973 C CA . ASN A 1 125 ? 2.816 -1.696 -14.990 1.00 91.88 125 ASN A CA 1
ATOM 974 C C . ASN A 1 125 ? 2.882 -0.198 -14.656 1.00 91.88 125 ASN A C 1
ATOM 976 O O . ASN A 1 125 ? 3.425 0.607 -15.413 1.00 91.88 125 ASN A O 1
ATOM 980 N N . THR A 1 126 ? 2.344 0.170 -13.499 1.00 92.00 126 THR A N 1
ATOM 981 C CA . THR A 1 126 ? 2.333 1.550 -13.008 1.00 92.00 126 THR A CA 1
ATOM 982 C C . THR A 1 126 ? 3.300 1.735 -11.843 1.00 92.00 126 THR A C 1
ATOM 984 O O . THR A 1 126 ? 3.781 0.774 -11.245 1.00 92.00 126 THR A O 1
ATOM 987 N N . TRP A 1 127 ? 3.624 2.986 -11.527 1.00 89.69 127 TRP A N 1
ATOM 988 C CA . TRP A 1 127 ? 4.575 3.327 -10.472 1.00 89.69 127 TRP A CA 1
ATOM 989 C C . TRP A 1 127 ? 3.880 4.117 -9.371 1.00 89.69 127 TRP A C 1
ATOM 991 O O . TRP A 1 127 ? 3.070 5.000 -9.649 1.00 89.69 127 TRP A O 1
ATOM 1001 N N . PHE A 1 128 ? 4.215 3.812 -8.120 1.00 89.75 128 PHE A N 1
ATOM 1002 C CA . PHE A 1 128 ? 3.741 4.543 -6.952 1.00 89.75 128 PHE A CA 1
ATOM 1003 C C . PHE A 1 128 ? 4.941 5.049 -6.146 1.00 89.75 128 PHE A C 1
ATOM 1005 O O . PHE A 1 128 ? 5.798 4.285 -5.691 1.00 89.75 128 PHE A O 1
ATOM 1012 N N . LEU A 1 129 ? 5.019 6.370 -6.028 1.00 87.81 129 LEU A N 1
ATOM 1013 C CA . LEU A 1 129 ? 6.185 7.115 -5.572 1.00 87.81 129 LEU A CA 1
ATOM 1014 C C . LEU A 1 129 ? 5.762 8.141 -4.514 1.00 87.81 129 LEU A C 1
ATOM 1016 O O . LEU A 1 129 ? 4.619 8.605 -4.529 1.00 87.81 129 LEU A O 1
ATOM 1020 N N . PRO A 1 130 ? 6.671 8.542 -3.611 1.00 85.81 130 PRO A N 1
ATOM 1021 C CA 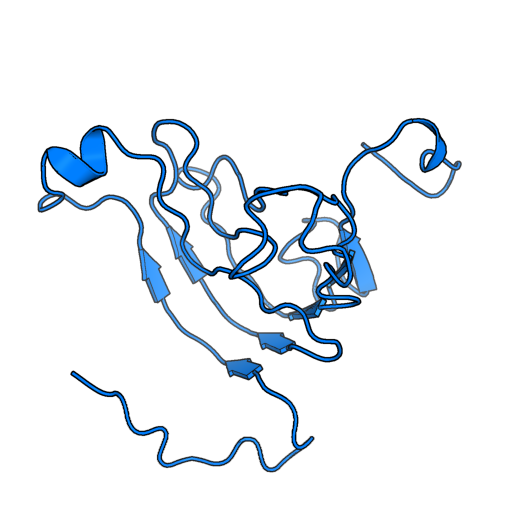. PRO A 1 130 ? 6.421 9.674 -2.740 1.00 85.81 130 PRO A CA 1
ATOM 1022 C C . PRO A 1 130 ? 6.282 10.937 -3.591 1.00 85.81 130 PRO A C 1
ATOM 1024 O O . PRO A 1 130 ? 7.077 11.192 -4.494 1.00 85.81 130 PRO A O 1
ATOM 1027 N N . TYR A 1 131 ? 5.263 11.734 -3.291 1.00 83.94 131 TYR A N 1
ATOM 1028 C CA . TYR A 1 131 ? 5.004 12.958 -4.031 1.00 83.94 131 TYR A CA 1
ATOM 1029 C C . TYR A 1 131 ? 6.059 14.025 -3.721 1.00 83.94 131 TYR A C 1
ATOM 1031 O O . TYR A 1 131 ? 6.215 14.452 -2.575 1.00 83.94 131 TYR A O 1
ATOM 1039 N N . PHE A 1 132 ? 6.712 14.523 -4.769 1.00 82.38 132 PHE A N 1
ATOM 1040 C CA . PHE A 1 132 ? 7.513 15.740 -4.736 1.00 82.38 132 PHE A CA 1
ATOM 1041 C C . PHE A 1 132 ? 7.241 16.556 -5.997 1.00 82.38 132 PHE A C 1
ATOM 1043 O O . PHE A 1 132 ? 7.191 16.004 -7.091 1.00 82.38 132 PHE A O 1
ATOM 1050 N N . LYS A 1 133 ? 7.136 17.886 -5.871 1.00 82.38 133 LYS A N 1
ATOM 1051 C CA . LYS A 1 133 ? 6.820 18.774 -7.008 1.00 82.38 133 LYS A CA 1
ATOM 1052 C C . LYS A 1 133 ? 7.776 18.601 -8.199 1.00 82.38 133 LYS A C 1
ATOM 1054 O O . LYS A 1 133 ? 7.348 18.728 -9.335 1.00 82.38 133 LYS A O 1
ATOM 1059 N N . HIS A 1 134 ? 9.051 18.301 -7.949 1.00 81.38 134 HIS A N 1
ATOM 1060 C CA . HIS A 1 134 ? 10.052 18.103 -9.005 1.00 81.38 134 HIS A CA 1
ATOM 1061 C C . HIS A 1 134 ? 9.931 16.752 -9.736 1.00 81.38 134 HIS A C 1
ATOM 1063 O O . HIS A 1 134 ? 10.580 16.569 -10.758 1.00 81.38 134 HIS A O 1
ATOM 1069 N N . LEU A 1 135 ? 9.124 15.816 -9.222 1.00 79.19 135 LEU A N 1
ATOM 1070 C CA . LEU A 1 135 ? 8.807 14.545 -9.882 1.00 79.19 135 LEU A CA 1
ATOM 1071 C C . LEU A 1 135 ? 7.583 14.657 -10.801 1.00 79.19 135 LEU A C 1
ATOM 1073 O O . LEU A 1 135 ? 7.266 13.708 -11.513 1.00 79.19 135 LEU A O 1
ATOM 1077 N N . LEU A 1 136 ? 6.893 15.803 -10.802 1.00 80.38 136 LEU A N 1
ATOM 1078 C CA . LEU A 1 136 ? 5.773 16.058 -11.700 1.00 80.38 136 LEU A CA 1
ATOM 1079 C C . LEU A 1 136 ? 6.286 16.398 -13.097 1.00 80.38 136 LEU A C 1
ATOM 1081 O O . LEU A 1 136 ? 6.520 17.555 -13.443 1.00 80.38 136 LEU A O 1
ATOM 1085 N N . VAL A 1 137 ? 6.462 15.352 -13.890 1.00 79.88 137 VAL A N 1
ATOM 1086 C CA . VAL A 1 137 ? 6.599 15.424 -15.345 1.00 79.88 137 VAL A CA 1
ATOM 1087 C C . VAL A 1 137 ? 5.252 15.102 -15.994 1.00 79.88 137 VAL A C 1
ATOM 1089 O O . VAL A 1 137 ? 4.352 14.605 -15.323 1.00 79.88 137 VAL A O 1
ATOM 1092 N N . SER A 1 138 ? 5.082 15.372 -17.290 1.00 76.25 138 SER A N 1
ATOM 1093 C CA . SER A 1 138 ? 3.794 15.180 -17.984 1.00 76.25 138 SER A CA 1
ATOM 1094 C C . SER A 1 138 ? 3.260 13.742 -17.939 1.00 76.25 138 SER A C 1
ATOM 1096 O O . SER A 1 138 ? 2.078 13.522 -18.173 1.00 76.25 138 SER A O 1
ATOM 1098 N N . GLN A 1 139 ? 4.121 12.771 -17.634 1.00 71.38 139 GLN A N 1
ATOM 1099 C CA . GLN A 1 139 ? 3.788 11.356 -17.483 1.00 71.38 139 GLN A CA 1
ATOM 1100 C C . GLN A 1 139 ? 3.400 10.959 -16.046 1.00 71.38 139 GLN A C 1
ATOM 1102 O O . GLN A 1 139 ? 3.045 9.805 -15.811 1.00 71.38 139 GLN A O 1
ATOM 1107 N N . CYS A 1 140 ? 3.492 11.874 -15.077 1.00 70.12 140 CYS A N 1
ATOM 1108 C CA . CYS A 1 140 ? 3.194 11.622 -13.672 1.00 70.12 140 CYS A CA 1
ATOM 1109 C C . CYS A 1 140 ? 1.969 12.428 -13.230 1.00 70.12 140 CYS A C 1
ATOM 1111 O O . CYS A 1 140 ? 1.882 13.634 -13.438 1.00 70.12 140 CYS A O 1
ATOM 1113 N N . GLU A 1 141 ? 1.041 11.752 -12.565 1.00 69.25 141 GLU A N 1
ATOM 1114 C CA . GLU A 1 141 ? -0.178 12.345 -12.020 1.00 69.25 141 GLU A CA 1
ATOM 1115 C C . GLU A 1 141 ? -0.142 12.293 -10.490 1.00 69.25 141 GLU A C 1
ATOM 1117 O O . GLU A 1 141 ? 0.474 11.390 -9.915 1.00 69.25 141 GLU A O 1
ATOM 1122 N N . GLN A 1 142 ? -0.803 13.263 -9.856 1.00 64.94 142 GLN A N 1
ATOM 1123 C CA . GLN A 1 142 ? -0.921 13.367 -8.401 1.00 64.94 142 GLN A CA 1
ATOM 1124 C C . GLN A 1 142 ? -1.893 12.334 -7.816 1.00 64.94 142 GLN A C 1
ATOM 1126 O O . GLN A 1 142 ? -2.881 11.986 -8.501 1.00 64.94 142 GLN A O 1
#

pLDDT: mean 80.5, std 15.23, range [28.25, 94.69]

Radius of gyration: 15.65 Å; chains: 1; bounding box: 36×43×42 Å

Organism: NCBI:txid182087

Sequence (142 aa):
MEMSRTDDNGEDNWAKIVGGLVIGKSENTEEALDKASPVGVRTPRTENFNMSGVKFYNYNWNKAAGMHTCSHCWHDNNTDSGARTITVDKLYFDEATVKKRVSYTTPFRTIFFDKSGGLTGKGPNTWFLPYFKHLLVSQCEQ

=== Feature glossary ===
Legend for the data blocks above and below:

— What the protein is —

The amino-acid sequence is the protein's primary structure: the linear order of residues from the N-terminus to the C-terminus, written in one-letter code. Everything else here — the 3D coordinates, the secondary structure, the domain annotations — is ultimately a consequence of this string.

Database cross-references. InterPro integrates a dozen domain/family signature databases into unified entries with residue-range hits. GO terms attach function/process/location labels with evidence codes. CATH codes position the fold in a four-level structural taxonomy. Organism is the NCBI-taxonomy species name.

— Where its atoms are —

The mmCIF block holds the 3D Cartesian coordinates of each backbone atom (N, Cα, C, O) in ångströms. mmCIF is the PDB's canonical archive format — a tagged-loop text representation of the atomic model.

The six renders are orthographic views along the three Cartesian axes in both directions. Representation (cartoon, sticks, or surface) and color scheme (sequence-rainbow or by-chain) vary across proteins so the training set covers all the common visualization conventions.

— Local backbone conformation —

Secondary structure is the local, repeating backbone conformation. DSSP classifies it into eight states by reading the hydrogen-bond network: three helix types (H, G, I), two β types (E, B), two non-regular types (T, S), and unstructured coil (-).

SS3 is a coarse helix/strand/coil call (letters a/b/c) made by the P-SEA algorithm from inter-Cα distances and dihedrals. It is less detailed than DSSP but needs only Cα positions.

Backbone dihedral angles. Every residue except chain termini has a φ (preceding-C → N → Cα → C) and a ψ (N → Cα → C → next-N). They are reported in degrees following the IUPAC sign convention. Secondary structure is essentially a statement about which (φ, ψ) basin each residue occupies.

— Global shape and packing —

The geometric summary reports three shape descriptors. Rg (radius of gyration) measures how spread out the Cα atoms are about their centre of mass; compact globular proteins have small Rg, elongated or unfolded ones large. Cα contacts (<8 Å, |i−j|>4) count long-range residue pairs in spatial proximity — high for tightly packed folds, near zero for rods or random coil. The bounding-box extents give the protein's footprint along x, y, z in Å.

Solvent accessibility: the surface area of each residue that a 1.4 Å water probe can touch, in Å². When only backbone atoms are present the absolute values are lower than full-atom SASA (side chains contribute most of the area) and are flagged as backbone-only.

Plot images: a contact map (which residues are close in 3D, as an N×N binary image), a Ramachandran scatter (backbone torsion angles, revealing secondary-structure composition at a glance), and — for AlphaFold structures — a PAE heatmap (pairwise prediction confidence).

— Structural neighborhood —

Foldseek's 3Di representation compresses backbone geometry into a per-residue letter drawn from a learned twenty-state alphabet. It captures the tertiary interaction pattern around each residue — which residues are packed against it in space, regardless of where they are in sequence.

Structural nearest neighbors (via Foldseek easy-search vs the PDB). Reported per hit: target PDB id, E-value, and alignment TM-score. A TM-score above ~0.5 is the conventional threshold for 'same fold'.

— Confidence and disorder —

pLDDT (predicted Local Distance Difference Test) is AlphaFold's per-residue confidence score, ranging from 0 to 100. Values above 90 indicate high confidence (typically well-packed cores); 70–90 is confident; 50–70 low confidence; below 50 usually means the region is disordered or the prediction is unreliable there. AlphaFold stores pLDDT in the mmCIF B-factor column.

For experimental (PDB) structures, the B-factor (temperature factor) quantifies the positional spread of each atom in the crystal — a combination of thermal vibration and static disorder — in units of Å². High B-factors mark flexible loops or poorly resolved regions; low B-factors mark the rigid, well-ordered core.

Predicted Aligned Error (PAE) is an AlphaFold confidence matrix: entry (i, j) is the expected error in the position of residue j, in ångströms, when the prediction is superimposed on the true structure at residue i. Low PAE within a block of residues means that block is internally rigid and well-predicted; high PAE between two blocks means their relative placement is uncertain even if each block individually is confident.